Protein 4XYP (pdb70)

Sequence (70 aa):
VKEKLNNGIIDQINKVNLLLEGEIEAVRRIAYMNQASSLQNQVEIGLIGEYLNISSWLETKTLTKTEEGLM

Structure (mmCIF, N/CA/C/O backbone):
data_4XYP
#
_entry.id   4XYP
#
_cell.length_a   42.874
_cell.length_b   42.874
_cell.length_c   232.245
_cell.angle_alpha   90.000
_cell.angle_beta   90.000
_cell.angle_gamma   120.000
#
_symmetry.space_group_name_H-M   'H 3 2'
#
loop_
_entity.id
_entity.type
_entity.pdbx_description
1 polymer 'Fusion protein'
2 non-polymer 3,7-BIS(DIMETHYLAMINO)PHENOTHIAZIN-5-IUM
3 non-polymer 'CHLORIDE ION'
4 water water
#
loop_
_atom_site.group_PDB
_atom_site.id
_atom_site.type_symbol
_atom_site.label_atom_id
_atom_site.label_alt_id
_atom_site.label_comp_id
_atom_site.label_asym_id
_atom_site.label_entity_id
_atom_site.label_seq_id
_atom_site.pdbx_PDB_ins_code
_atom_site.Cartn_x
_atom_site.Cartn_y
_atom_site.Cartn_z
_atom_site.occupancy
_atom_site.B_iso_or_equiv
_atom_site.auth_seq_id
_atom_site.auth_comp_id
_atom_site.auth_asym_id
_atom_site.auth_atom_id
_atom_site.pdbx_PDB_model_num
ATOM 1 N N . VAL A 1 1 ? 22.227 -18.911 -41.009 1.00 64.75 308 VAL A N 1
ATOM 2 C CA . VAL A 1 1 ? 21.444 -17.727 -40.640 1.00 67.10 308 VAL A CA 1
ATOM 3 C C . VAL A 1 1 ? 20.477 -18.040 -39.510 1.00 69.21 308 VAL A C 1
ATOM 4 O O . VAL A 1 1 ? 20.661 -17.587 -38.370 1.00 68.52 308 VAL A O 1
ATOM 7 N N . LYS A 1 2 ? 19.452 -18.826 -39.841 1.00 69.49 309 LYS A N 1
ATOM 8 C CA . LYS A 1 2 ? 18.424 -19.237 -38.890 1.00 67.48 309 LYS A CA 1
ATOM 9 C C . LYS A 1 2 ? 19.027 -19.963 -37.693 1.00 64.63 309 LYS A C 1
ATOM 10 O O . LYS A 1 2 ? 18.538 -19.822 -36.573 1.00 64.27 309 LYS A O 1
ATOM 16 N N . GLU A 1 3 ? 20.102 -20.714 -37.926 1.00 65.27 310 GLU A N 1
ATOM 17 C CA . GLU A 1 3 ? 20.712 -21.526 -36.876 1.00 62.98 310 GLU A CA 1
ATOM 18 C C . GLU A 1 3 ? 21.687 -20.730 -35.995 1.00 64.23 310 GLU A C 1
ATOM 19 O O . GLU A 1 3 ? 21.922 -21.079 -34.822 1.00 55.08 310 GLU A O 1
ATOM 25 N N . LYS A 1 4 ? 22.263 -19.667 -36.541 1.00 52.84 311 LYS A N 1
ATOM 26 C CA . LYS A 1 4 ? 23.104 -18.815 -35.720 1.00 47.55 311 LYS A CA 1
ATOM 27 C C . LYS A 1 4 ? 22.172 -18.069 -34.745 1.00 46.81 311 LYS A C 1
ATOM 28 O O . LYS A 1 4 ? 22.424 -18.005 -33.541 1.00 40.74 311 LYS A O 1
ATOM 32 N N . LEU A 1 5 ? 21.063 -17.563 -35.255 1.00 42.82 312 LEU A N 1
ATOM 33 C CA . LEU A 1 5 ? 20.130 -16.822 -34.418 1.00 47.35 312 LEU A CA 1
ATOM 34 C C . LEU A 1 5 ? 19.477 -17.725 -33.415 1.00 41.07 312 LEU A C 1
ATOM 35 O O . LEU A 1 5 ? 19.262 -17.314 -32.274 1.00 41.65 312 LEU A O 1
ATOM 51 N N . ASN A 1 6 ? 19.163 -18.958 -33.813 1.00 46.89 313 ASN A N 1
ATOM 52 C CA A ASN A 1 6 ? 18.567 -19.909 -32.893 0.47 43.40 313 ASN A CA 1
ATOM 53 C CA B ASN A 1 6 ? 18.560 -19.893 -32.881 0.53 43.29 313 ASN A CA 1
ATOM 54 C C . ASN A 1 6 ? 19.568 -20.296 -31.811 1.00 46.30 313 ASN A C 1
ATOM 55 O O . ASN A 1 6 ? 19.207 -20.478 -30.651 1.00 44.24 313 ASN A O 1
ATOM 74 N N . GLY A 1 7 ? 20.840 -20.392 -32.184 1.00 44.32 314 GLY A N 1
AT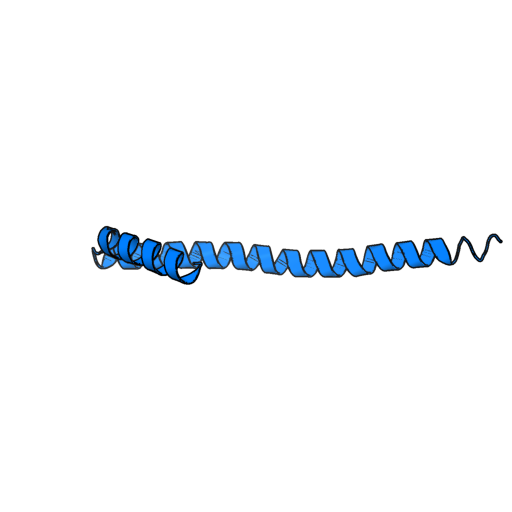OM 75 C CA . GLY A 1 7 ? 21.881 -20.712 -31.212 1.00 36.89 314 GLY A CA 1
ATOM 76 C C . GLY A 1 7 ? 22.007 -19.593 -30.184 1.00 35.66 314 GLY A C 1
ATOM 77 O O . GLY A 1 7 ? 22.141 -19.832 -28.982 1.00 38.49 314 GLY A O 1
ATOM 81 N N . ILE A 1 8 ? 21.912 -18.359 -30.663 1.00 32.35 315 ILE A N 1
ATOM 82 C CA . ILE A 1 8 ? 22.006 -17.199 -29.805 1.00 32.25 315 ILE A CA 1
ATOM 83 C C . ILE A 1 8 ? 20.839 -17.126 -28.811 1.00 34.79 315 ILE A C 1
ATOM 84 O O . ILE A 1 8 ? 21.043 -16.912 -27.607 1.00 34.57 315 ILE A O 1
ATOM 100 N N . ILE A 1 9 ? 19.628 -17.298 -29.322 1.00 33.44 316 ILE A N 1
ATOM 101 C CA . ILE A 1 9 ? 18.443 -17.295 -28.491 1.00 31.96 316 ILE A CA 1
ATOM 102 C C . ILE A 1 9 ? 18.546 -18.342 -27.406 1.00 36.14 316 ILE A C 1
ATOM 103 O O . ILE A 1 9 ? 18.179 -18.075 -26.271 1.00 31.67 316 ILE A O 1
ATOM 119 N N . ASP A 1 10 ? 19.064 -19.515 -27.739 1.00 33.87 317 ASP A N 1
ATOM 120 C CA . ASP A 1 10 ? 19.261 -20.577 -26.764 1.00 37.50 317 ASP A CA 1
ATOM 121 C C . ASP A 1 10 ? 20.216 -20.199 -25.642 1.00 39.51 317 ASP A C 1
ATOM 122 O O . ASP A 1 10 ? 19.959 -20.530 -24.474 1.00 30.05 317 ASP A O 1
ATOM 131 N N . GLN A 1 11 ? 21.312 -19.514 -25.975 1.00 34.23 318 GLN A N 1
ATOM 132 C CA . GLN A 1 11 ? 22.233 -19.029 -24.930 1.00 34.12 318 GLN A CA 1
ATOM 133 C C . GLN A 1 11 ? 21.572 -17.961 -24.059 1.00 31.13 318 GLN A C 1
ATOM 134 O O . GLN A 1 11 ? 21.740 -17.957 -22.833 1.00 31.77 318 GLN A O 1
ATOM 148 N N . ILE A 1 12 ? 20.773 -17.090 -24.658 1.00 33.70 319 ILE A N 1
ATOM 149 C CA . ILE A 1 12 ? 20.053 -16.110 -23.833 1.00 28.87 319 ILE A CA 1
ATOM 150 C C . ILE A 1 12 ? 19.145 -16.826 -22.837 1.00 27.12 319 ILE A C 1
ATOM 151 O O . ILE A 1 12 ? 19.150 -16.497 -21.661 1.00 28.89 319 ILE A O 1
ATOM 167 N N . ASN A 1 13 ? 18.396 -17.823 -23.285 1.00 32.45 320 ASN A N 1
ATOM 168 C CA . ASN A 1 13 ? 17.5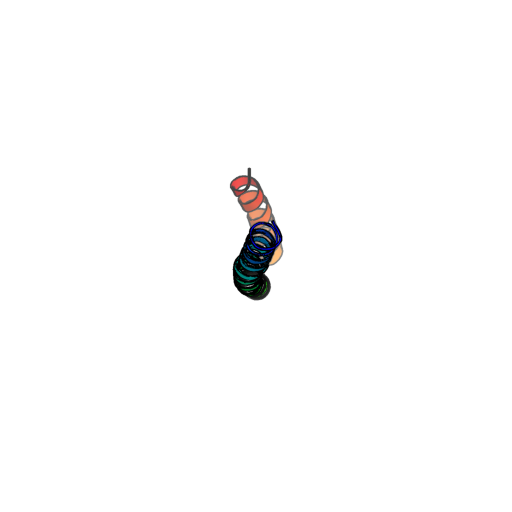75 -18.615 -22.368 1.00 31.17 320 ASN A CA 1
ATOM 169 C C . ASN A 1 13 ? 18.396 -19.319 -21.300 1.00 36.74 320 ASN A C 1
ATOM 170 O O . ASN A 1 13 ? 17.994 -19.309 -20.149 1.00 29.88 320 ASN A O 1
ATOM 181 N N . LYS A 1 14 ? 19.548 -19.898 -21.650 1.00 32.41 321 LYS A N 1
ATOM 182 C CA . LYS A 1 14 ? 20.369 -20.527 -20.618 1.00 30.55 321 LYS A CA 1
ATOM 183 C C . LYS A 1 14 ? 20.864 -19.525 -19.615 1.00 31.14 321 LYS A C 1
ATOM 184 O O . LYS A 1 14 ? 20.813 -19.775 -18.413 1.00 33.08 321 LYS A O 1
ATOM 203 N N . VAL A 1 15 ? 21.338 -18.376 -20.081 1.00 33.46 322 VAL A N 1
ATOM 204 C CA . VAL A 1 15 ? 21.777 -17.369 -19.124 1.00 32.65 322 VAL A CA 1
ATOM 205 C C . VAL A 1 15 ? 20.632 -16.963 -18.189 1.00 31.62 322 VAL A C 1
ATOM 206 O O . VAL A 1 15 ? 20.813 -16.809 -16.958 1.00 32.30 322 VAL A O 1
ATOM 219 N N . ASN A 1 16 ? 19.460 -16.743 -1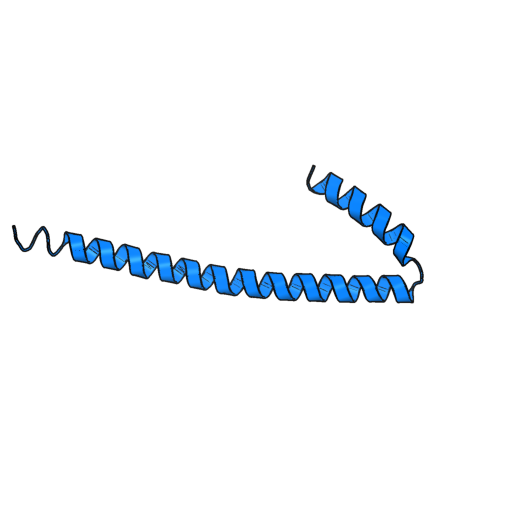8.766 1.00 32.75 323 ASN A N 1
ATOM 220 C CA . ASN A 1 16 ? 18.306 -16.328 -17.966 1.00 31.32 323 ASN A CA 1
ATOM 221 C C . ASN A 1 16 ? 17.987 -17.373 -16.924 1.00 36.17 323 ASN A C 1
ATOM 222 O O . ASN A 1 16 ? 17.909 -17.070 -15.732 1.00 38.04 323 ASN A O 1
ATOM 233 N N . LEU A 1 17 ? 17.877 -18.628 -17.342 1.00 33.73 324 LEU A N 1
ATOM 234 C CA . LEU A 1 17 ? 17.500 -19.687 -16.407 1.00 28.12 324 LEU A CA 1
ATOM 235 C C . LEU A 1 17 ? 18.530 -19.910 -15.327 1.00 36.70 324 LEU A C 1
ATOM 236 O O . LEU 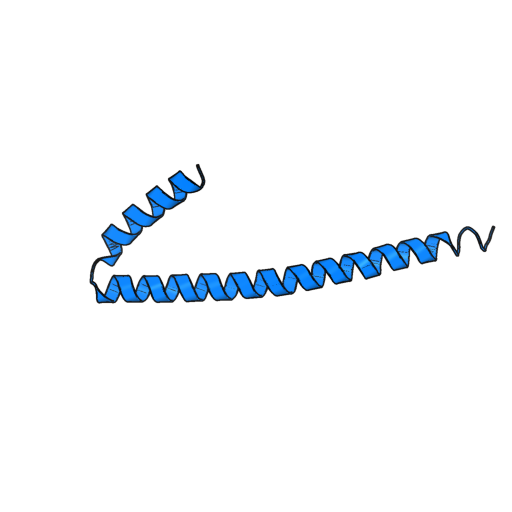A 1 17 ? 18.193 -20.048 -14.146 1.00 31.73 324 LEU A O 1
ATOM 252 N N . LEU A 1 18 ? 19.800 -19.955 -15.719 1.00 33.05 325 LEU A N 1
ATOM 253 C CA . LEU A 1 18 ? 20.828 -20.268 -14.748 1.00 29.14 325 LEU A CA 1
ATOM 254 C C . LEU A 1 18 ? 20.903 -19.186 -13.702 1.00 37.12 325 LEU A C 1
ATOM 255 O O . LEU A 1 18 ? 20.931 -19.481 -12.513 1.00 35.25 325 LEU A O 1
ATOM 271 N N . LEU A 1 19 ? 20.924 -17.933 -14.134 1.00 30.56 326 LEU A N 1
ATOM 272 C CA . LEU A 1 19 ? 21.122 -16.847 -13.196 1.00 34.09 326 LEU A CA 1
ATOM 273 C C . LEU A 1 19 ? 19.894 -16.656 -12.328 1.00 35.27 326 LEU A C 1
ATOM 274 O O . LEU A 1 19 ? 20.016 -16.397 -11.129 1.00 32.17 326 LEU A O 1
ATOM 290 N N . GLU A 1 20 ? 18.714 -16.803 -12.920 1.00 33.04 327 GLU A N 1
ATOM 291 C CA . GLU A 1 20 ? 17.476 -16.668 -12.151 1.00 35.47 327 GLU A CA 1
ATOM 292 C C . GLU A 1 20 ? 17.421 -17.727 -11.051 1.00 41.62 327 GLU A C 1
ATOM 293 O O . GLU A 1 20 ? 16.914 -17.487 -9.952 1.00 37.99 327 GLU A O 1
ATOM 305 N N . GLY A 1 21 ? 17.965 -18.898 -11.360 1.00 40.66 328 GLY A N 1
ATOM 306 C CA . GLY A 1 21 ? 18.028 -19.992 -10.417 1.00 40.58 328 GLY A CA 1
ATOM 307 C C . GLY A 1 21 ? 18.982 -19.683 -9.271 1.00 40.58 328 GLY A C 1
ATOM 308 O O . GLY A 1 21 ? 18.674 -19.947 -8.098 1.00 39.12 328 GLY A O 1
ATOM 312 N N . GLU A 1 22 ? 20.145 -19.119 -9.588 1.00 36.63 329 GLU A N 1
ATOM 313 C CA . GLU A 1 22 ? 21.081 -18.730 -8.529 1.00 36.80 329 GLU A CA 1
ATOM 314 C C . GLU A 1 22 ? 20.476 -17.644 -7.643 1.00 34.98 329 GLU A C 1
ATOM 315 O O . GLU A 1 22 ? 20.610 -17.681 -6.411 1.00 34.38 329 GLU A O 1
ATOM 327 N N . ILE A 1 23 ? 19.823 -16.670 -8.274 1.00 33.81 330 ILE A N 1
ATOM 328 C CA . ILE A 1 23 ? 19.231 -15.552 -7.551 1.00 34.25 330 ILE A CA 1
ATOM 329 C C . ILE A 1 23 ? 18.182 -16.069 -6.591 1.00 38.02 330 ILE A C 1
ATOM 330 O O . ILE A 1 23 ? 18.151 -15.660 -5.435 1.00 32.89 330 ILE A O 1
ATOM 346 N N . GLU A 1 24 ? 17.323 -16.964 -7.073 1.00 34.20 331 GLU A N 1
ATOM 347 C CA . GLU A 1 24 ? 16.247 -17.502 -6.250 1.00 37.50 331 GLU A CA 1
ATOM 348 C C . GLU A 1 24 ? 16.800 -18.270 -5.066 1.00 37.39 331 GLU A C 1
ATOM 349 O O . GLU A 1 24 ? 16.276 -18.178 -3.947 1.00 40.16 331 GLU A O 1
ATOM 355 N N . ALA A 1 25 ? 17.892 -18.991 -5.285 1.00 38.40 332 ALA A N 1
ATOM 356 C CA . ALA A 1 25 ? 18.572 -19.667 -4.186 1.00 31.37 332 ALA A CA 1
ATOM 357 C C . ALA A 1 25 ? 19.133 -18.670 -3.156 1.00 37.46 332 ALA A C 1
ATOM 358 O O . ALA A 1 25 ? 19.048 -18.873 -1.921 1.00 34.89 332 ALA A O 1
ATOM 365 N N . VAL A 1 26 ? 19.752 -17.603 -3.645 1.00 35.23 333 VAL A N 1
ATOM 366 C CA . VAL A 1 26 ? 20.296 -16.602 -2.724 1.00 34.40 333 VAL A CA 1
ATOM 367 C C . VAL A 1 26 ? 19.167 -15.860 -2.029 1.00 34.44 333 VAL A C 1
ATOM 368 O O . VAL A 1 26 ? 19.263 -15.540 -0.835 1.00 33.28 333 VAL A O 1
ATOM 381 N N . ARG A 1 27 ? 18.075 -15.620 -2.739 1.00 31.20 334 ARG A N 1
ATOM 382 C CA . ARG A 1 27 ? 16.914 -14.989 -2.104 1.00 29.63 334 ARG A CA 1
ATOM 383 C C . ARG A 1 27 ? 16.372 -15.808 -0.922 1.00 35.17 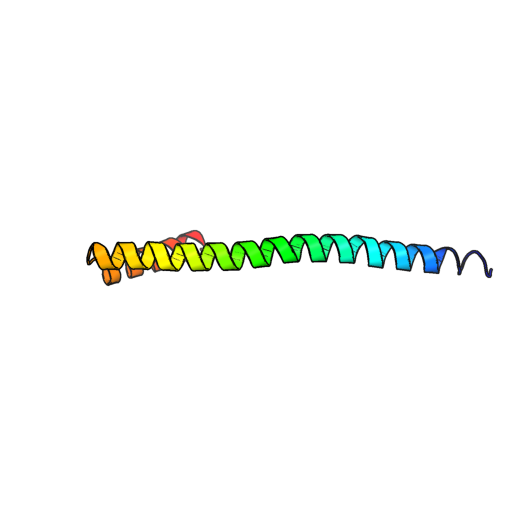334 ARG A C 1
ATOM 384 O O . ARG A 1 27 ? 16.020 -15.250 0.111 1.00 38.32 334 ARG A O 1
ATOM 405 N N . ARG A 1 28 ? 16.261 -17.114 -1.106 1.00 32.10 335 ARG A N 1
ATOM 406 C CA . ARG A 1 28 ? 15.708 -17.985 -0.089 1.00 35.59 335 ARG A CA 1
ATOM 407 C C . ARG A 1 28 ? 16.541 -17.858 1.193 1.00 30.01 335 ARG A C 1
ATOM 408 O O . ARG A 1 28 ? 16.010 -17.810 2.309 1.00 37.06 335 ARG A O 1
ATOM 414 N N . ILE A 1 29 ? 17.860 -17.788 1.029 1.00 29.99 336 ILE A N 1
ATOM 415 C CA . ILE A 1 29 ? 18.758 -17.684 2.167 1.00 41.81 336 ILE A CA 1
ATOM 416 C C . ILE A 1 29 ? 18.562 -16.346 2.861 1.00 31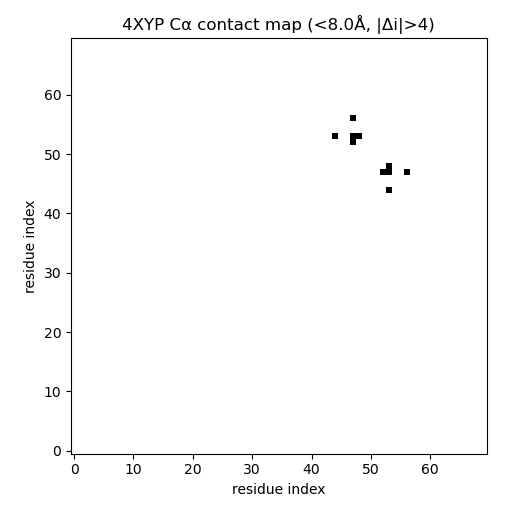.40 336 ILE A C 1
ATOM 417 O O . ILE A 1 29 ? 18.547 -16.277 4.090 1.00 32.42 336 ILE A O 1
ATOM 433 N N . ALA A 1 30 ? 18.460 -15.284 2.067 1.00 28.23 337 ALA A N 1
ATOM 434 C CA . ALA A 1 30 ? 18.387 -13.932 2.617 1.00 35.33 337 ALA A CA 1
ATOM 435 C C . ALA A 1 30 ? 17.083 -13.750 3.385 1.00 42.72 337 ALA A C 1
ATOM 436 O O . ALA A 1 30 ? 17.057 -13.112 4.440 1.00 33.39 337 ALA A O 1
ATOM 443 N N . TYR A 1 31 ? 16.012 -14.372 2.903 1.00 38.34 338 TYR A N 1
ATOM 444 C CA . TYR A 1 31 ? 14.743 -14.314 3.628 1.00 32.36 338 TYR A CA 1
ATOM 445 C C . TYR A 1 31 ? 14.795 -15.117 4.917 1.00 32.89 338 TYR A C 1
ATOM 446 O O . TYR A 1 31 ? 14.224 -14.690 5.915 1.00 30.84 338 TYR A O 1
ATOM 464 N N . MET A 1 32 ? 15.489 -16.250 4.899 1.00 32.85 339 MET A N 1
ATOM 465 C CA . MET A 1 32 ? 15.741 -17.014 6.104 1.00 35.92 339 MET A CA 1
ATOM 466 C C . MET A 1 32 ? 16.572 -16.215 7.114 1.00 34.96 339 MET A C 1
ATOM 467 O O . MET A 1 32 ? 16.264 -16.194 8.284 1.00 37.40 339 MET A O 1
ATOM 481 N N . ASN A 1 33 ? 17.625 -15.566 6.652 1.00 30.89 340 ASN A N 1
ATOM 482 C CA . ASN A 1 33 ? 18.458 -14.761 7.513 1.00 24.80 340 ASN A CA 1
ATOM 483 C C . ASN A 1 33 ? 17.692 -13.600 8.137 1.00 34.75 340 ASN A C 1
ATOM 484 O O . ASN A 1 33 ? 17.888 -13.269 9.309 1.00 31.02 340 ASN A O 1
ATOM 495 N N . GLN A 1 34 ? 16.779 -13.012 7.378 1.00 31.53 341 GLN A N 1
ATOM 496 C CA . GLN A 1 34 ? 16.007 -11.886 7.884 1.00 34.62 341 GLN A CA 1
ATOM 497 C C . GLN A 1 34 ? 15.148 -12.361 9.049 1.00 35.17 341 GLN A C 1
ATOM 498 O O . GLN A 1 34 ? 15.100 -11.719 10.102 1.00 27.11 341 GLN A O 1
ATOM 512 N N . ALA A 1 35 ? 14.521 -13.521 8.888 1.00 30.88 342 ALA A N 1
ATOM 513 C CA . ALA A 1 35 ? 13.675 -14.067 9.948 1.00 31.85 342 ALA A CA 1
ATOM 514 C C . ALA A 1 35 ? 14.494 -14.460 11.189 1.00 34.29 342 ALA A C 1
ATOM 515 O O . ALA A 1 35 ? 14.051 -14.268 12.332 1.00 25.58 342 ALA A O 1
ATOM 522 N N . SER A 1 36 ? 15.680 -15.035 10.983 1.00 34.11 343 SER A N 1
ATOM 523 C CA . SER A 1 36 ? 16.550 -15.398 12.112 1.00 30.18 343 SER A CA 1
ATOM 524 C C . SER A 1 36 ? 17.071 -14.189 12.867 1.00 29.55 343 SER A C 1
ATOM 525 O O . SER A 1 36 ? 17.156 -14.186 14.118 1.00 28.27 343 SER A O 1
ATOM 533 N N . SER A 1 37 ? 17.451 -13.159 12.127 1.00 28.86 344 SER A N 1
ATOM 534 C CA . SER A 1 37 ? 17.963 -11.965 12.795 1.00 35.34 344 SER A CA 1
ATOM 535 C C . SER A 1 37 ? 16.821 -11.239 13.528 1.00 32.03 344 SER A C 1
ATOM 536 O O . SER A 1 37 ? 17.039 -10.680 14.596 1.00 30.27 344 SER A O 1
ATOM 544 N N . LEU A 1 38 ? 15.598 -11.250 13.012 1.00 29.66 345 LEU A N 1
ATOM 545 C CA . LEU A 1 38 ? 14.485 -10.712 13.800 1.00 28.63 345 LEU A CA 1
ATOM 546 C C . LEU A 1 38 ? 14.265 -11.521 15.088 1.00 33.90 345 LEU A C 1
ATOM 547 O O . LEU A 1 38 ? 14.145 -10.961 16.180 1.00 29.23 345 LEU A O 1
ATOM 563 N N . GLN A 1 39 ? 14.180 -12.841 14.962 1.00 30.89 346 GLN A N 1
ATOM 564 C CA . GLN A 1 39 ? 14.071 -13.702 16.124 1.00 33.23 346 GLN A CA 1
ATOM 565 C C . GLN A 1 39 ? 15.137 -13.466 17.170 1.00 31.87 346 GLN A C 1
ATOM 566 O O . GLN A 1 39 ? 14.834 -13.407 18.372 1.00 27.85 346 GLN A O 1
ATOM 580 N N . ASN A 1 40 ? 16.393 -13.418 16.733 1.00 25.76 347 ASN A N 1
ATOM 581 C CA . ASN A 1 40 ? 17.493 -13.126 17.658 1.00 24.77 347 ASN A CA 1
ATOM 582 C C . ASN A 1 40 ? 17.353 -11.765 18.324 1.00 25.80 347 ASN A C 1
ATOM 583 O O . ASN A 1 40 ? 17.586 -11.626 19.540 1.00 23.55 347 ASN A O 1
ATOM 594 N N . GLN A 1 41 ? 16.917 -10.764 17.566 1.00 27.86 348 GLN A N 1
ATOM 595 C CA . GLN A 1 41 ? 16.755 -9.423 18.152 1.00 25.81 348 GLN A CA 1
ATOM 596 C C . GLN A 1 41 ? 15.674 -9.453 19.225 1.00 28.23 348 GLN A C 1
ATOM 597 O O . GLN A 1 41 ? 15.806 -8.860 20.290 1.00 27.41 348 GLN A O 1
ATOM 611 N N . VAL A 1 42 ? 14.606 -10.188 18.967 1.00 30.08 349 VAL A N 1
ATOM 612 C CA . VAL A 1 42 ? 13.518 -10.303 19.924 1.00 26.50 349 VAL A CA 1
ATOM 613 C C . VAL A 1 42 ? 14.013 -10.944 21.207 1.00 26.84 349 VAL A C 1
ATOM 614 O O . VAL A 1 42 ? 13.785 -10.456 22.331 1.00 26.58 349 VAL A O 1
ATOM 627 N N . GLU A 1 43 ? 14.704 -12.059 21.039 1.00 28.09 350 GLU A N 1
ATOM 628 C CA . GLU A 1 43 ? 15.163 -12.825 22.195 1.00 28.58 350 GLU A CA 1
ATOM 629 C C . GLU A 1 43 ? 16.187 -12.083 23.048 1.00 28.74 350 GLU A C 1
ATOM 630 O O . GLU A 1 43 ? 16.123 -12.059 24.285 1.00 26.74 350 GLU A O 1
ATOM 642 N N . ILE A 1 44 ? 17.142 -11.470 22.386 1.00 32.87 351 ILE A N 1
ATOM 643 C CA . ILE A 1 44 ? 18.073 -10.572 23.061 1.00 28.62 351 ILE A CA 1
ATOM 644 C C . ILE A 1 44 ? 17.313 -9.473 23.808 1.00 28.91 351 ILE A C 1
ATOM 645 O O . ILE A 1 44 ? 17.604 -9.161 24.976 1.00 25.86 351 ILE A O 1
ATOM 661 N N . GLY A 1 45 ? 16.331 -8.894 23.135 1.00 30.44 352 GLY A N 1
ATOM 662 C CA . GLY A 1 45 ? 15.497 -7.870 23.750 1.00 34.51 352 GLY A CA 1
ATOM 663 C C . GLY A 1 45 ? 14.775 -8.337 25.003 1.00 32.41 352 GLY A C 1
ATOM 664 O O . GLY A 1 45 ? 14.629 -7.588 25.980 1.00 29.43 352 GLY A O 1
ATOM 668 N N . LEU A 1 46 ? 14.305 -9.579 24.979 1.00 35.73 353 LEU A N 1
ATOM 669 C CA . LEU A 1 46 ? 13.612 -10.144 26.129 1.00 27.13 353 LEU A CA 1
ATOM 670 C C . LEU A 1 46 ? 14.594 -10.375 27.273 1.00 27.31 353 LEU A C 1
ATOM 671 O O . LEU A 1 46 ? 14.306 -10.147 28.469 1.00 31.04 353 LEU A O 1
ATOM 687 N N . ILE A 1 47 ? 15.772 -10.869 26.938 1.00 27.06 354 ILE A N 1
ATOM 688 C CA . ILE A 1 47 ? 16.730 -11.090 27.997 1.00 24.45 354 ILE A CA 1
ATOM 689 C C . ILE A 1 47 ? 17.065 -9.754 28.656 1.00 28.18 354 ILE A C 1
ATOM 690 O O . ILE A 1 47 ? 17.164 -9.628 29.898 1.00 27.49 354 ILE A O 1
ATOM 706 N N . GLY A 1 48 ? 17.263 -8.748 27.835 1.00 28.61 355 GLY A N 1
ATOM 707 C CA . GLY A 1 48 ? 17.521 -7.410 28.362 1.00 34.06 355 GLY A CA 1
ATOM 708 C C . GLY A 1 48 ? 16.455 -6.964 29.342 1.00 36.18 355 GLY A C 1
ATOM 709 O O . GLY A 1 48 ? 16.762 -6.432 30.412 1.00 33.39 355 GLY A O 1
ATOM 713 N N . GLU A 1 49 ? 15.194 -7.197 28.996 1.00 27.96 356 GLU A N 1
ATOM 714 C CA . GLU A 1 49 ? 14.100 -6.800 29.875 1.00 32.87 356 GLU A CA 1
ATOM 715 C C . GLU A 1 49 ? 14.076 -7.617 31.143 1.00 35.42 356 GLU A C 1
ATOM 716 O O . GLU A 1 49 ? 13.727 -7.124 32.210 1.00 31.98 356 GLU A O 1
ATOM 728 N N . TYR A 1 50 ? 14.397 -8.900 31.011 1.00 28.83 357 TYR A N 1
ATOM 729 C CA . TYR A 1 50 ? 14.412 -9.778 32.162 1.00 33.81 357 TYR A CA 1
ATOM 730 C C . TYR A 1 50 ? 15.427 -9.294 33.182 1.00 33.26 357 TYR A C 1
ATOM 731 O O . TYR A 1 50 ? 15.161 -9.265 34.380 1.00 33.27 357 TYR A O 1
ATOM 749 N N . LEU A 1 51 ? 16.587 -8.873 32.678 1.00 29.07 358 LEU A N 1
ATOM 750 C CA . LEU A 1 51 ? 17.671 -8.386 33.514 1.00 33.04 358 LEU A CA 1
ATOM 751 C C . LEU A 1 51 ? 17.459 -6.936 33.932 1.00 24.59 358 LEU A C 1
ATOM 752 O O . LEU A 1 51 ? 18.245 -6.403 34.676 1.00 32.46 358 LEU A O 1
ATOM 768 N N . ASN A 1 52 ? 16.434 -6.307 33.380 1.00 35.82 359 ASN A N 1
ATOM 769 C CA . ASN A 1 52 ? 16.123 -4.931 33.681 1.00 31.42 359 ASN A CA 1
ATOM 770 C C . ASN A 1 52 ? 17.266 -3.982 33.362 1.00 38.22 359 ASN A C 1
ATOM 771 O O . ASN A 1 52 ? 17.604 -3.090 34.149 1.00 36.46 359 ASN A O 1
ATOM 782 N N . ILE A 1 53 ? 17.849 -4.147 32.177 1.00 34.39 360 ILE A N 1
ATOM 783 C CA . ILE A 1 53 ? 18.953 -3.281 31.758 1.00 27.50 360 ILE A CA 1
ATOM 784 C C . ILE A 1 53 ? 18.679 -2.739 30.396 1.00 34.30 360 ILE A C 1
ATOM 785 O O . ILE A 1 53 ? 19.574 -2.220 29.763 1.00 31.08 360 ILE A O 1
ATOM 801 N N . SER A 1 54 ? 17.426 -2.855 29.942 1.00 32.62 361 SER A N 1
ATOM 802 C CA . SER A 1 54 ? 17.083 -2.587 28.552 1.00 35.07 361 SER A CA 1
ATOM 803 C C . SER A 1 54 ? 17.623 -1.250 28.033 1.00 39.32 361 SER A C 1
ATOM 804 O O . SER A 1 54 ? 18.253 -1.204 26.990 1.00 37.17 361 SER A O 1
ATOM 812 N N . SER A 1 55 ? 17.368 -0.155 28.742 1.00 38.76 362 SER A N 1
ATOM 813 C CA . SER A 1 55 ? 17.682 1.165 28.181 1.00 47.51 362 SER A CA 1
ATOM 814 C C . SER A 1 55 ? 19.192 1.388 28.007 1.00 32.80 362 SER A C 1
ATOM 815 O O . SER A 1 55 ? 19.646 1.864 26.979 1.00 29.53 362 SER A O 1
ATOM 823 N N . TRP A 1 56 ? 19.976 1.019 29.009 1.00 34.21 363 TRP A N 1
ATOM 824 C CA . TRP A 1 56 ? 21.409 1.256 28.916 1.00 39.64 363 TRP A CA 1
ATOM 825 C C . TRP A 1 56 ? 22.069 0.280 27.944 1.00 41.31 363 TRP A C 1
ATOM 826 O O . TRP A 1 56 ? 22.998 0.643 27.225 1.00 39.50 363 TRP A O 1
ATOM 847 N N . LEU A 1 57 ? 21.571 -0.953 27.910 1.00 32.57 364 LEU A N 1
ATOM 848 C CA . LEU A 1 57 ? 22.087 -1.959 26.986 1.00 31.32 364 LEU A CA 1
ATOM 849 C C . LEU A 1 57 ? 21.892 -1.507 25.539 1.00 33.39 364 LEU A C 1
ATOM 850 O O . LEU A 1 57 ? 22.783 -1.632 24.710 1.00 33.52 364 LEU A O 1
ATOM 866 N N . GLU A 1 58 ? 20.719 -0.935 25.275 1.00 28.28 365 GLU A N 1
ATOM 867 C CA . GLU A 1 58 ? 20.352 -0.400 23.974 1.00 28.31 365 GLU A CA 1
ATOM 868 C 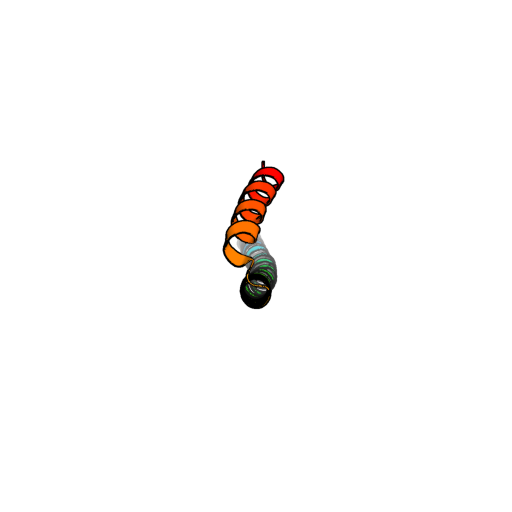C . GLU A 1 58 ? 21.268 0.746 23.525 1.00 34.84 365 GLU A C 1
ATOM 869 O O . GLU A 1 58 ? 21.658 0.817 22.373 1.00 29.40 365 GLU A O 1
ATOM 881 N N . THR A 1 59 ? 21.569 1.682 24.420 1.00 32.30 366 THR A N 1
ATOM 882 C CA . THR A 1 59 ? 22.361 2.825 23.977 1.00 40.13 366 THR A CA 1
ATOM 883 C C . THR A 1 59 ? 23.779 2.318 23.712 1.00 29.48 366 THR A C 1
ATOM 884 O O . THR A 1 59 ? 24.365 2.571 22.666 1.00 28.77 366 THR A O 1
ATOM 895 N N . LYS A 1 60 ? 24.287 1.507 24.607 1.00 30.36 367 LYS A N 1
ATOM 896 C CA . LYS A 1 60 ? 25.596 0.939 24.383 1.00 29.42 367 LYS A CA 1
ATOM 897 C C . LYS A 1 60 ? 25.583 0.159 23.091 1.00 30.00 367 LYS A C 1
ATOM 898 O O . LYS A 1 60 ? 26.529 0.266 22.310 1.00 28.49 367 LYS A O 1
ATOM 917 N N . THR A 1 61 ? 24.473 -0.542 22.808 1.00 30.69 368 THR A N 1
ATOM 918 C CA . THR A 1 61 ? 24.407 -1.389 21.618 1.00 26.83 368 THR A CA 1
ATOM 919 C C . THR A 1 61 ? 24.414 -0.598 20.320 1.00 33.58 368 THR A C 1
ATOM 920 O O . THR A 1 61 ? 25.084 -0.959 19.346 1.00 29.72 368 THR A O 1
ATOM 931 N N . LEU A 1 62 ? 23.592 0.441 20.275 1.00 32.33 369 LEU A N 1
ATOM 932 C CA . LEU A 1 62 ? 23.455 1.243 19.071 1.00 36.06 369 LEU A CA 1
ATOM 933 C C . LEU A 1 62 ? 24.757 1.971 18.729 1.00 29.24 369 LEU A C 1
ATOM 934 O O . LEU A 1 62 ? 25.138 2.055 17.562 1.00 27.84 369 LEU A O 1
ATOM 950 N N . THR A 1 63 ? 25.457 2.471 19.746 1.00 32.28 370 THR A N 1
ATOM 951 C CA . THR A 1 63 ? 26.673 3.237 19.460 1.00 31.61 370 THR A CA 1
ATOM 952 C C . THR A 1 63 ? 27.826 2.332 19.060 1.00 34.25 370 THR A C 1
ATOM 953 O O . THR A 1 63 ? 28.574 2.649 18.130 1.00 32.99 370 THR A O 1
ATOM 964 N N . LYS A 1 64 ? 27.976 1.195 19.726 1.00 39.84 371 LYS A N 1
ATOM 965 C CA . LYS A 1 64 ? 29.025 0.254 19.322 1.00 29.98 371 LYS A CA 1
ATOM 966 C C . LYS A 1 64 ? 28.751 -0.301 17.945 1.00 35.11 371 LYS A C 1
ATOM 967 O O . LYS A 1 64 ? 29.688 -0.485 17.167 1.00 32.04 371 LYS A O 1
ATOM 986 N N . THR A 1 65 ? 27.475 -0.556 17.635 1.00 32.80 372 THR A N 1
ATOM 987 C CA . THR A 1 65 ? 27.118 -1.071 16.319 1.00 32.70 372 THR A CA 1
ATOM 988 C C . THR A 1 65 ? 27.392 0.003 15.277 1.00 38.17 372 THR A C 1
ATOM 989 O O . THR A 1 65 ? 27.993 -0.265 14.231 1.00 35.87 372 THR A O 1
ATOM 1000 N N . GLU A 1 66 ? 26.970 1.233 15.542 1.00 32.89 373 GLU A N 1
ATOM 1001 C CA . GLU A 1 66 ? 27.245 2.290 14.559 1.00 32.38 373 GLU A CA 1
ATOM 1002 C C . GLU A 1 66 ? 28.768 2.446 14.380 1.00 36.92 373 GLU A C 1
ATOM 1003 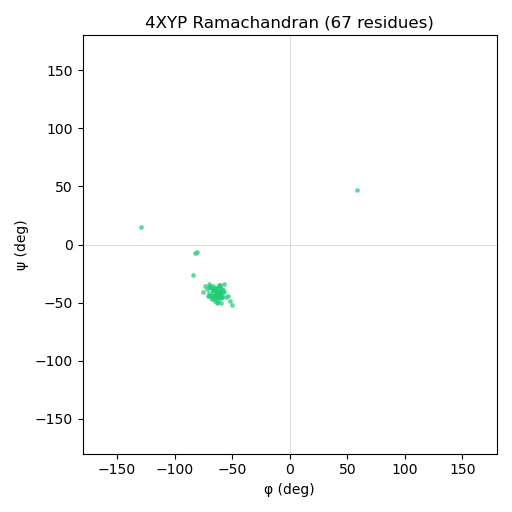O O . GLU A 1 66 ? 29.253 2.636 13.266 1.00 40.27 373 GLU A O 1
ATOM 1015 N N . GLU A 1 67 ? 29.527 2.293 15.457 1.00 37.26 374 GLU A N 1
ATOM 1016 C CA . GLU A 1 67 ? 30.978 2.352 15.359 1.00 43.21 374 GLU A CA 1
ATOM 1017 C C . GLU A 1 67 ? 31.522 1.213 14.510 1.00 45.23 374 GLU A C 1
ATOM 1018 O O . GLU A 1 67 ? 32.370 1.434 13.657 1.00 50.58 374 GLU A O 1
ATOM 1030 N N . GLY A 1 68 ? 31.024 0.001 14.732 1.00 35.87 375 GLY A N 1
ATOM 1031 C CA . GLY A 1 68 ? 31.434 -1.156 13.951 1.00 45.76 375 GLY A CA 1
ATOM 1032 C C . GLY A 1 68 ? 31.137 -0.998 12.471 1.00 54.00 375 GLY A C 1
ATOM 1033 O O . GLY A 1 68 ? 31.891 -1.478 11.624 1.00 46.99 375 GLY A O 1
ATOM 1037 N N . LEU A 1 69 ? 30.029 -0.327 12.163 1.00 48.14 376 LEU A N 1
ATOM 1038 C CA . LEU A 1 69 ? 29.638 -0.066 10.783 1.00 50.14 376 LEU A CA 1
ATOM 1039 C C . LEU A 1 69 ? 30.388 1.162 10.216 1.00 56.81 376 LEU A C 1
ATOM 1040 O O . LEU A 1 69 ? 30.321 1.434 9.020 1.00 55.25 376 LEU A O 1
ATOM 1056 N N . MET A 1 70 ? 31.131 1.847 11.091 1.00 61.77 377 MET A N 1
ATOM 1057 C CA . MET A 1 70 ? 31.788 3.156 10.841 1.00 69.93 377 MET A CA 1
ATOM 1058 C C . MET A 1 70 ? 30.753 4.286 10.703 1.00 62.44 377 MET A C 1
ATOM 1059 O O . MET A 1 70 ? 30.824 5.305 11.406 1.00 63.60 377 MET A O 1
#

InterPro domains:
  IPR025167 Fusion glycoprotein F0, Isavirus [PF13044] (7-453)

B-factor: mean 45.5, std 14.74, range [23.55, 101.88]

Secondary structure (DSSP, 8-state):
-HHHHHHHHHHHHHHHHHHHHHHHHHHHHHHHHHHHHHHHHHHHHHHHHHTT-HHHHHHHHHHHHHHHH-

Organism: NCBI:txid55987

Solvent-accessible surface area: 6484 Å² total; per-residue (Å²): 118,84,81,64,112,85,31,97,96,59,102,105,72,104,84,96,129,113,90,96,40,106,91,51,57,96,132,56,97,56,130,133,87,117,64,59,68,112,116,78,130,79,92,107,31,100,97,2,99,188,99,132,80,41,94,179,68,105,53,93,66,98,67,121,68,109,125,56,139,205

Radius of gyration: 23.56 Å; Cα contacts (8 Å, |Δi|>4): 5; chains: 1; bounding box: 18×25×74 Å

Foldseek 3Di:
DVVVVVVVVVVVVVVVVVVVVVVVVVVVVVVVVVVVVVVVVVVVQVVCVVVPNNPVVVVVVVVVVVVVVD